Protein AF-A0A6V8CH58-F1 (afdb_monomer_lite)

pLDDT: mean 80.03, std 11.38, range [47.75, 94.75]

Sequence (138 aa):
MQAGEDGAVDEKGELLPVLSKSATRMKYDKLIKAPLPQFSGEMPGSYFWTNFAYFLLRKILIGQFKSFECSGTNNIPSDRGSLCAAWHTNGLLDPISIMVNHPKKFVIGGRHDLATRPLLGFWARKLAMQPVVRKAEL

Radius of gyration: 17.47 Å; chains: 1; bounding box: 41×32×46 Å

Structure (mmCIF, N/CA/C/O backbone):
data_AF-A0A6V8CH58-F1
#
_entry.id   AF-A0A6V8CH58-F1
#
loop_
_atom_site.group_PDB
_atom_site.id
_atom_site.type_symbol
_atom_site.label_atom_id
_atom_site.label_alt_id
_atom_site.label_comp_id
_atom_site.label_asym_id
_atom_site.label_entity_id
_atom_site.label_seq_id
_atom_site.pdbx_PDB_ins_code
_atom_site.Cartn_x
_atom_site.Cartn_y
_atom_site.Cartn_z
_atom_site.occupancy
_atom_site.B_iso_or_equiv
_atom_site.auth_seq_id
_atom_site.auth_comp_id
_atom_site.auth_asym_id
_atom_site.auth_atom_id
_atom_site.pdbx_PDB_model_num
ATOM 1 N N . MET A 1 1 ? -10.333 6.727 29.467 1.00 47.75 1 MET A N 1
ATOM 2 C CA . MET A 1 1 ? -9.743 5.413 29.146 1.00 47.75 1 MET A CA 1
ATOM 3 C C . MET A 1 1 ? -9.298 5.415 27.701 1.00 47.75 1 MET A C 1
ATOM 5 O O . MET A 1 1 ? -10.024 5.960 26.873 1.00 47.75 1 MET A O 1
ATOM 9 N N . GLN A 1 2 ? -8.106 4.895 27.399 1.00 51.41 2 GLN A N 1
ATOM 10 C CA . GLN A 1 2 ? -7.800 4.507 26.020 1.00 51.41 2 GLN A CA 1
ATOM 11 C C . GLN A 1 2 ? -8.650 3.274 25.689 1.00 51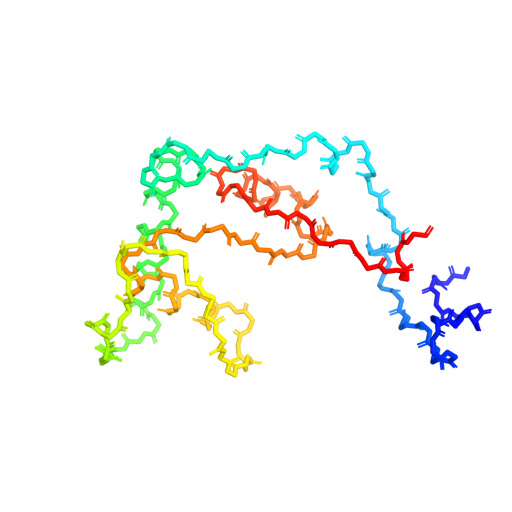.41 2 GLN A C 1
ATOM 13 O O . GLN A 1 2 ? -8.810 2.401 26.537 1.00 51.41 2 GLN A O 1
ATOM 18 N N . ALA A 1 3 ? -9.245 3.226 24.496 1.00 54.91 3 ALA A N 1
ATOM 19 C CA . ALA A 1 3 ? -9.957 2.026 24.054 1.00 54.91 3 ALA A CA 1
ATOM 20 C C . ALA A 1 3 ? -8.961 0.852 23.969 1.00 54.91 3 ALA A C 1
ATOM 22 O O . ALA A 1 3 ? -7.877 1.023 23.401 1.00 54.91 3 ALA A O 1
ATOM 23 N N . GLY A 1 4 ? -9.303 -0.288 24.578 1.00 55.66 4 GLY A N 1
ATOM 24 C CA . GLY A 1 4 ? -8.425 -1.454 24.750 1.00 55.66 4 GLY A CA 1
ATOM 25 C C . GLY A 1 4 ? -7.760 -1.594 26.132 1.00 55.66 4 GLY A C 1
ATOM 26 O O . GLY A 1 4 ? -7.110 -2.601 26.381 1.00 55.66 4 GLY A O 1
ATOM 27 N N . GLU A 1 5 ? -7.919 -0.631 27.052 1.00 57.75 5 GLU A N 1
ATOM 28 C CA . GLU A 1 5 ? -7.572 -0.798 28.487 1.00 57.75 5 GLU A CA 1
ATOM 29 C C . GLU A 1 5 ? -8.761 -1.295 29.335 1.00 57.75 5 GLU A C 1
ATOM 31 O O . GLU A 1 5 ? -8.654 -1.461 30.547 1.00 57.75 5 GLU A O 1
ATOM 36 N N . ASP A 1 6 ? -9.911 -1.507 28.703 1.00 65.25 6 ASP A N 1
ATOM 37 C CA . ASP A 1 6 ? -11.189 -1.918 29.292 1.00 65.25 6 ASP A CA 1
ATOM 38 C C . ASP A 1 6 ? -11.326 -3.440 29.475 1.00 65.25 6 ASP A C 1
ATOM 40 O O . ASP A 1 6 ? -12.334 -3.907 30.001 1.00 65.25 6 ASP A O 1
ATOM 44 N N . GLY A 1 7 ? -10.312 -4.214 29.068 1.00 65.81 7 GLY A N 1
ATOM 45 C CA . GLY A 1 7 ? -10.311 -5.675 29.171 1.00 65.81 7 GLY A CA 1
ATOM 46 C C . GLY A 1 7 ? -11.228 -6.364 28.159 1.00 65.81 7 GLY A C 1
ATOM 47 O O . GLY A 1 7 ? -11.545 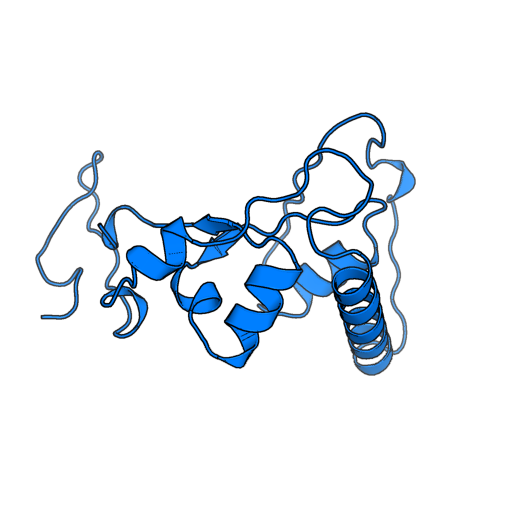-7.541 28.328 1.00 65.81 7 GLY A O 1
ATOM 48 N N . ALA A 1 8 ? -11.668 -5.649 27.119 1.00 70.38 8 ALA A N 1
ATOM 49 C CA . ALA A 1 8 ? -12.498 -6.214 26.069 1.00 70.38 8 ALA A CA 1
ATOM 50 C C . ALA A 1 8 ? -11.738 -7.310 25.300 1.00 70.38 8 ALA A C 1
ATOM 52 O O . ALA A 1 8 ? -10.555 -7.166 24.982 1.00 70.38 8 ALA A O 1
ATOM 53 N N . VAL A 1 9 ? -12.435 -8.408 25.007 1.00 74.81 9 VAL A N 1
ATOM 54 C CA . VAL A 1 9 ? -11.883 -9.587 24.330 1.00 74.81 9 VAL A CA 1
ATOM 55 C C . VAL A 1 9 ? -12.527 -9.790 22.964 1.00 74.81 9 VAL A C 1
ATOM 57 O O . VAL A 1 9 ? -13.665 -9.382 22.717 1.00 74.81 9 VAL A O 1
ATOM 60 N N . ASP A 1 10 ? -11.789 -10.405 22.051 1.00 75.75 10 ASP A N 1
ATOM 61 C CA . ASP A 1 10 ? -12.297 -10.797 20.747 1.00 75.75 10 ASP A CA 1
ATOM 62 C C . ASP A 1 10 ? -13.194 -12.053 20.822 1.00 75.75 10 ASP A C 1
ATOM 64 O O . ASP A 1 10 ? -13.500 -12.582 21.889 1.00 75.75 10 ASP A O 1
ATOM 68 N N . GLU A 1 11 ? -13.651 -12.541 19.664 1.00 76.31 11 GLU A N 1
ATOM 69 C CA . GLU A 1 11 ? -14.476 -13.763 19.581 1.00 76.31 11 GLU A CA 1
ATOM 70 C C . GLU A 1 11 ? -13.755 -15.039 20.038 1.00 76.31 11 GLU A C 1
ATOM 72 O O . GLU A 1 11 ? -14.404 -16.053 20.287 1.00 76.31 11 GLU A O 1
ATOM 77 N N . LYS A 1 12 ? -12.426 -15.000 20.139 1.00 78.12 12 LYS A N 1
ATOM 78 C CA . LYS A 1 12 ? -11.572 -16.111 20.561 1.00 78.12 12 LYS A CA 1
ATOM 79 C C . LYS A 1 12 ? -11.114 -15.969 22.016 1.00 78.12 12 LYS A C 1
ATOM 81 O O . LYS A 1 12 ? -10.405 -16.845 22.503 1.00 78.12 12 LYS A O 1
ATOM 86 N N . GLY A 1 13 ? -11.544 -14.916 22.717 1.00 77.19 13 GLY A N 1
ATOM 87 C CA . GLY A 1 13 ? -11.166 -14.637 24.102 1.00 77.19 13 GLY A CA 1
ATOM 88 C C . GLY A 1 13 ? -9.805 -13.951 24.259 1.00 77.19 13 GLY A C 1
ATOM 89 O O . GLY A 1 13 ? -9.312 -13.851 25.381 1.00 77.19 13 GLY A O 1
ATOM 90 N N . GLU A 1 14 ? -9.190 -13.475 23.174 1.00 77.50 14 GLU A N 1
ATOM 91 C CA . GLU A 1 14 ? -7.938 -12.717 23.219 1.00 77.50 14 GLU A CA 1
ATOM 92 C C . GLU A 1 14 ? -8.209 -11.236 23.506 1.00 77.50 14 GLU A C 1
ATOM 94 O O . GLU A 1 14 ? -9.163 -10.654 22.991 1.00 77.50 14 GLU A O 1
ATOM 99 N N . LEU A 1 15 ? -7.361 -10.601 24.321 1.00 75.50 15 LEU A N 1
ATOM 100 C CA . LEU A 1 15 ? -7.498 -9.181 24.655 1.00 75.50 15 LEU A CA 1
ATOM 101 C C . LEU A 1 15 ? -7.352 -8.302 23.409 1.00 75.50 15 LEU A C 1
ATOM 103 O O . LEU A 1 15 ? -6.412 -8.449 22.623 1.00 75.50 15 LEU A O 1
ATOM 107 N N . LEU A 1 16 ? -8.259 -7.339 23.260 1.00 75.88 16 LEU A N 1
ATOM 108 C CA . LEU A 1 16 ? -8.189 -6.371 22.177 1.00 75.88 16 LEU A CA 1
ATOM 109 C C . LEU A 1 16 ? -6.953 -5.468 22.345 1.00 75.88 16 LEU A C 1
ATOM 111 O O . LEU A 1 16 ? -6.613 -5.059 23.457 1.00 75.88 16 LEU A O 1
ATOM 115 N N . PRO A 1 17 ? -6.255 -5.134 21.246 1.00 70.19 17 PRO A N 1
ATOM 116 C CA . PRO A 1 17 ? -5.054 -4.317 21.316 1.00 70.19 17 PRO A CA 1
ATOM 117 C C . PRO A 1 17 ? -5.380 -2.885 21.751 1.00 70.19 17 PRO A C 1
ATOM 119 O O . PRO A 1 17 ? -6.325 -2.276 21.246 1.00 70.19 17 PRO A O 1
ATOM 122 N N . VAL A 1 18 ? -4.528 -2.314 22.608 1.00 70.56 18 VAL A N 1
ATOM 123 C CA . VAL A 1 18 ? -4.637 -0.913 23.042 1.00 70.56 18 VAL A CA 1
ATOM 124 C C . VAL A 1 18 ? -4.554 0.017 21.830 1.00 70.56 18 VAL A C 1
ATOM 126 O O . VAL A 1 18 ? -3.578 0.015 21.069 1.00 70.56 18 VAL A O 1
ATOM 129 N N . LEU A 1 19 ? -5.596 0.822 21.634 1.00 63.34 19 LEU A N 1
ATOM 130 C CA . LEU A 1 19 ? -5.694 1.741 20.511 1.00 63.34 19 LEU A CA 1
ATOM 131 C C . LEU A 1 19 ? -4.932 3.039 20.776 1.00 63.34 19 LEU A C 1
ATOM 133 O O . LEU A 1 19 ? -4.972 3.625 21.855 1.00 63.34 19 LEU A O 1
ATOM 137 N N . SER A 1 20 ? -4.293 3.566 19.729 1.00 63.66 20 SER A N 1
ATOM 138 C CA . SER A 1 20 ? -3.731 4.915 19.781 1.00 63.66 20 SER A CA 1
ATOM 139 C C . SER A 1 20 ? -4.847 5.963 19.875 1.00 63.66 20 SER A C 1
ATOM 141 O O . SER A 1 20 ? -5.934 5.773 19.330 1.00 63.66 20 SER A O 1
ATOM 143 N N . LYS A 1 21 ? -4.558 7.137 20.460 1.00 64.50 21 LYS A N 1
ATOM 144 C CA . LYS A 1 21 ? -5.525 8.252 20.609 1.00 64.50 21 LYS A CA 1
ATOM 145 C C . LYS A 1 21 ? -6.265 8.632 19.314 1.00 64.50 21 LYS A C 1
ATOM 147 O O . LYS A 1 21 ? -7.372 9.161 19.373 1.00 64.50 21 LYS A O 1
ATOM 152 N N . SER A 1 22 ? -5.641 8.410 18.153 1.00 59.31 22 SER A N 1
ATOM 153 C CA . SER A 1 22 ? -6.248 8.665 16.841 1.00 59.31 22 SER A CA 1
ATOM 154 C C . SER A 1 22 ? -7.140 7.522 16.358 1.00 59.31 22 SER A C 1
ATOM 156 O O . SER A 1 22 ? -8.115 7.801 15.671 1.00 59.31 22 SER A O 1
ATOM 158 N N . ALA A 1 23 ? -6.813 6.272 16.689 1.00 57.88 23 ALA A N 1
ATOM 159 C CA . ALA A 1 23 ? -7.614 5.103 16.331 1.00 57.88 23 ALA A CA 1
ATOM 160 C C . ALA A 1 23 ? -8.884 5.000 17.190 1.00 57.88 23 ALA A C 1
ATOM 162 O O . ALA A 1 23 ? -9.913 4.552 16.709 1.00 57.88 23 ALA A O 1
ATOM 163 N N . THR A 1 24 ? -8.840 5.508 18.427 1.00 58.88 24 THR A N 1
ATOM 164 C CA . THR A 1 24 ? -10.015 5.595 19.312 1.00 58.88 24 THR A CA 1
ATOM 165 C C . THR A 1 24 ? -11.080 6.580 18.810 1.00 58.88 24 THR A C 1
ATOM 167 O O . THR A 1 24 ? -12.241 6.483 19.184 1.00 58.88 24 THR A O 1
ATOM 170 N N . ARG A 1 25 ? -10.712 7.570 17.982 1.00 65.12 25 ARG A N 1
ATOM 171 C CA . ARG A 1 25 ? -11.643 8.585 17.457 1.00 65.12 25 ARG A CA 1
ATOM 172 C C . ARG A 1 25 ? -12.009 8.280 16.009 1.00 65.12 25 ARG A C 1
ATOM 174 O O . ARG A 1 25 ? -11.590 8.996 15.092 1.00 65.12 25 ARG A O 1
ATOM 181 N N . MET A 1 26 ? -12.798 7.231 15.808 1.00 64.50 26 MET A N 1
ATOM 182 C CA . MET A 1 26 ? -13.270 6.857 14.479 1.00 64.50 26 MET A CA 1
ATOM 183 C C . MET A 1 26 ? -14.201 7.937 13.907 1.00 64.50 26 MET A C 1
ATOM 185 O O . MET A 1 26 ? -15.181 8.344 14.524 1.00 64.50 26 MET A O 1
ATOM 189 N N . LYS A 1 27 ? -13.904 8.412 12.694 1.00 70.12 27 LYS A N 1
ATOM 190 C CA . LYS A 1 27 ? -14.748 9.377 11.968 1.00 70.12 27 LYS A CA 1
ATOM 191 C C . LYS A 1 27 ? -15.646 8.646 10.978 1.00 70.12 27 LYS A C 1
ATOM 193 O O . LYS A 1 27 ? -15.424 8.743 9.772 1.00 70.12 27 LYS A O 1
ATOM 198 N N . TYR A 1 28 ? -16.629 7.920 11.500 1.00 70.12 28 TYR A N 1
ATOM 199 C CA . TYR A 1 28 ? -17.498 7.017 10.740 1.00 70.12 28 TYR A CA 1
ATOM 200 C C . TYR A 1 28 ? -18.101 7.663 9.476 1.00 70.12 28 TYR A C 1
ATOM 202 O O . TYR A 1 28 ? -17.932 7.142 8.373 1.00 70.12 28 TYR A O 1
ATOM 210 N N . ASP A 1 29 ? -18.640 8.883 9.591 1.00 71.38 29 ASP A N 1
ATOM 211 C CA . ASP A 1 29 ? -19.214 9.634 8.459 1.00 71.38 29 ASP A CA 1
ATOM 212 C C . ASP A 1 29 ? -18.239 9.862 7.299 1.00 71.38 29 ASP A C 1
ATOM 214 O O . ASP A 1 29 ? -18.636 9.944 6.136 1.00 71.38 29 ASP A O 1
ATOM 218 N N . LYS A 1 30 ? -16.944 10.006 7.601 1.00 68.75 30 LYS A N 1
ATOM 219 C CA . LYS A 1 30 ? -15.906 10.190 6.579 1.00 68.75 30 LYS A CA 1
ATOM 220 C C . LYS A 1 30 ? -15.478 8.870 5.949 1.00 68.75 30 LYS A C 1
ATOM 222 O O . LYS A 1 30 ? -15.010 8.896 4.815 1.00 68.75 30 LYS A O 1
ATOM 227 N N . LEU A 1 31 ? -15.612 7.761 6.674 1.00 69.06 31 LEU A N 1
ATOM 228 C CA . LEU A 1 31 ? -15.252 6.428 6.196 1.00 69.06 31 LEU A CA 1
ATOM 229 C C . LEU A 1 31 ? -16.302 5.891 5.225 1.00 69.06 31 LEU A C 1
ATOM 231 O O . LEU A 1 31 ? -15.928 5.407 4.166 1.00 69.06 31 LEU A O 1
ATOM 235 N N . ILE A 1 32 ? -17.595 6.073 5.514 1.00 72.06 32 ILE A N 1
ATOM 236 C CA . ILE A 1 32 ? -18.672 5.695 4.579 1.00 72.06 32 ILE A CA 1
ATOM 237 C C . ILE A 1 32 ? -18.587 6.506 3.283 1.00 72.06 32 ILE A C 1
ATOM 239 O O . ILE A 1 32 ? -18.818 5.989 2.197 1.00 72.06 32 ILE A O 1
ATOM 243 N N . LYS A 1 33 ? -18.224 7.789 3.385 1.00 71.88 33 LYS A N 1
ATOM 244 C CA . LYS A 1 33 ? -18.049 8.672 2.223 1.00 71.88 33 LYS A CA 1
ATOM 245 C C . LYS A 1 33 ? -16.728 8.442 1.477 1.00 71.88 33 LYS A C 1
ATOM 247 O O . LYS A 1 33 ? -16.419 9.209 0.562 1.00 71.88 33 LYS A O 1
ATOM 252 N N . ALA A 1 34 ? -15.917 7.458 1.874 1.00 70.31 34 ALA A N 1
ATOM 253 C CA . ALA A 1 34 ? -14.708 7.127 1.136 1.00 70.31 34 ALA A CA 1
ATOM 254 C C . ALA A 1 34 ? -15.090 6.655 -0.279 1.00 70.31 34 ALA A C 1
ATOM 256 O O . ALA A 1 34 ? -16.013 5.857 -0.433 1.00 70.31 34 ALA A O 1
ATOM 257 N N . PRO A 1 35 ? -14.419 7.163 -1.327 1.00 69.31 35 PRO A N 1
ATOM 258 C CA . PRO A 1 35 ? -14.738 6.775 -2.688 1.00 69.31 35 PRO A CA 1
ATOM 259 C C . PRO A 1 35 ? -14.426 5.292 -2.888 1.00 69.31 35 PRO A C 1
ATOM 261 O O . PRO A 1 35 ? -13.324 4.827 -2.582 1.00 69.31 35 PRO A O 1
ATOM 264 N N . LEU A 1 36 ? -15.405 4.568 -3.423 1.00 74.81 36 LEU A N 1
ATOM 265 C CA . LEU A 1 36 ? -15.214 3.199 -3.877 1.00 74.81 36 LEU A CA 1
ATOM 266 C C . LEU A 1 36 ? -14.242 3.174 -5.065 1.00 74.81 36 LEU A C 1
ATOM 268 O O . LEU A 1 36 ? -14.179 4.147 -5.829 1.00 74.81 36 LEU A O 1
ATOM 272 N N . PRO A 1 37 ? -13.476 2.083 -5.228 1.00 75.94 37 PRO A N 1
ATOM 273 C CA . PRO A 1 37 ? -12.608 1.947 -6.374 1.00 75.94 37 PRO A CA 1
ATOM 274 C C . PRO A 1 37 ? -13.451 1.802 -7.638 1.00 75.94 37 PRO A C 1
ATOM 276 O O . PRO A 1 37 ? -14.542 1.231 -7.633 1.00 75.94 37 PRO A O 1
ATOM 279 N N . GLN A 1 38 ? -12.932 2.330 -8.737 1.00 74.44 38 GLN A N 1
ATOM 280 C CA . GLN A 1 38 ? -13.484 2.067 -10.052 1.00 74.44 38 GLN A CA 1
ATOM 281 C C . GLN A 1 38 ? -13.138 0.630 -10.435 1.00 74.44 38 GLN A C 1
ATOM 283 O O . GLN A 1 38 ? -11.969 0.260 -10.517 1.00 74.44 38 GLN A O 1
ATOM 288 N N . PHE A 1 39 ? -14.171 -0.181 -10.654 1.00 70.56 39 PHE A N 1
ATOM 289 C CA . PHE A 1 39 ? -14.027 -1.576 -11.081 1.00 70.56 39 PHE A CA 1
ATOM 290 C C . PHE A 1 39 ? -13.965 -1.721 -12.608 1.00 70.56 39 PHE A C 1
ATOM 292 O O . PHE A 1 39 ? -13.621 -2.782 -13.118 1.00 70.56 39 PHE A O 1
ATOM 299 N N . SER A 1 40 ? -14.281 -0.649 -13.340 1.00 65.12 40 SER A N 1
ATOM 300 C CA . SER A 1 40 ? -14.203 -0.572 -14.797 1.00 65.12 40 SER A CA 1
ATOM 301 C C . SER A 1 40 ? -13.042 0.339 -15.210 1.00 65.12 40 SER A C 1
ATOM 303 O O . SER A 1 40 ? -13.172 1.563 -15.169 1.00 65.12 40 SER A O 1
ATOM 305 N N . GLY A 1 41 ? -11.908 -0.247 -15.599 1.00 72.56 41 GLY A N 1
ATOM 306 C CA . GLY A 1 41 ? -10.740 0.482 -16.107 1.00 72.56 41 GLY A CA 1
ATOM 307 C C . GLY A 1 41 ? -9.408 0.004 -15.525 1.00 72.56 41 GLY A C 1
ATOM 308 O O . GLY A 1 41 ? -9.357 -0.881 -14.677 1.00 72.56 41 GLY A O 1
ATOM 309 N N . GLU A 1 42 ? -8.307 0.596 -15.992 1.00 75.25 42 GLU A N 1
ATOM 310 C CA . GLU A 1 42 ? -6.949 0.237 -15.545 1.00 75.25 42 GLU A CA 1
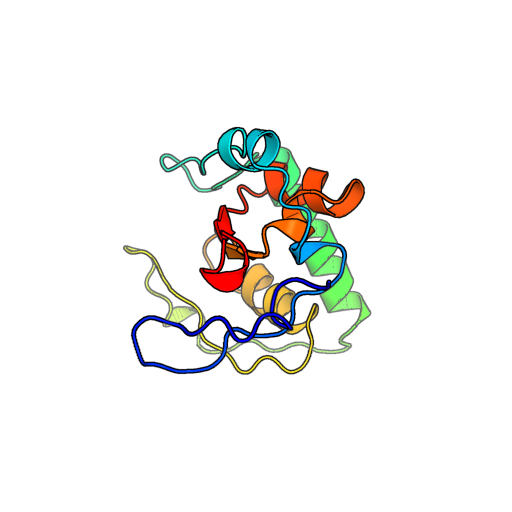ATOM 311 C C . GLU A 1 42 ? -6.556 0.857 -14.195 1.00 75.25 42 GLU A C 1
ATOM 313 O O . GLU A 1 42 ? -5.597 0.417 -13.555 1.00 75.25 42 GLU A O 1
ATOM 318 N N . MET A 1 43 ? -7.264 1.910 -13.779 1.00 80.56 43 MET A N 1
ATOM 319 C CA . MET A 1 43 ? -6.944 2.708 -12.599 1.00 80.56 43 MET A CA 1
ATOM 320 C C . MET A 1 43 ? -8.071 2.573 -11.572 1.00 80.56 43 MET A C 1
ATOM 322 O O . MET A 1 43 ? -9.206 2.918 -11.890 1.00 80.56 43 MET A O 1
ATOM 326 N N . PRO A 1 44 ? -7.779 2.148 -10.331 1.00 77.62 44 PRO A N 1
ATOM 327 C CA . PRO A 1 44 ? -8.808 2.014 -9.303 1.00 77.62 44 PRO A CA 1
ATOM 328 C C . PRO A 1 44 ? -9.293 3.369 -8.776 1.00 77.62 44 PRO A C 1
ATOM 330 O O . PRO A 1 44 ? -10.407 3.481 -8.278 1.00 77.62 44 PRO A O 1
ATOM 333 N N . GLY A 1 45 ? -8.454 4.403 -8.858 1.00 83.50 45 GLY A N 1
ATOM 334 C CA . GLY A 1 45 ? -8.774 5.763 -8.440 1.00 83.50 45 GLY A CA 1
ATOM 335 C C . GLY A 1 45 ? -8.848 6.733 -9.614 1.00 83.50 45 GLY A C 1
ATOM 336 O O . GLY A 1 45 ? -9.134 6.378 -10.752 1.00 83.50 45 GLY A O 1
ATOM 337 N N . SER A 1 46 ? -8.537 8.000 -9.353 1.00 85.12 46 SER A N 1
ATOM 338 C CA . SER A 1 46 ? -8.492 9.006 -10.416 1.00 85.12 46 SER A CA 1
ATOM 339 C C . SER A 1 46 ? -7.293 8.772 -11.336 1.00 85.12 46 SER A C 1
ATOM 341 O O . SER A 1 46 ? -6.162 8.725 -10.852 1.00 85.12 46 SER A O 1
ATOM 343 N N . TYR A 1 47 ? -7.518 8.705 -12.652 1.00 86.25 47 TYR A N 1
ATOM 344 C CA . TYR A 1 47 ? -6.461 8.501 -13.654 1.00 86.25 47 TYR A CA 1
ATOM 345 C C . TYR A 1 47 ? -5.291 9.488 -13.498 1.00 86.25 47 TYR A C 1
ATOM 347 O O . TYR A 1 47 ? -4.136 9.081 -13.365 1.00 86.25 47 TYR A O 1
ATOM 355 N N . PHE A 1 48 ? -5.587 10.791 -13.448 1.00 89.44 48 PHE A N 1
ATOM 356 C CA . PHE A 1 48 ? -4.567 11.839 -13.336 1.00 89.44 48 PHE A CA 1
ATOM 357 C C . PHE A 1 48 ? -3.764 11.726 -12.033 1.00 89.44 48 PHE A C 1
ATOM 359 O O . PHE A 1 48 ? -2.536 11.650 -12.053 1.00 89.44 48 PHE A O 1
ATOM 366 N N . TRP A 1 49 ? -4.455 11.663 -10.892 1.00 88.94 49 TRP A N 1
ATOM 367 C CA . TRP A 1 49 ? -3.799 11.644 -9.583 1.00 88.94 49 TRP A CA 1
ATOM 368 C C . TRP A 1 49 ? -3.051 10.339 -9.314 1.00 88.94 49 TRP A C 1
ATOM 370 O O . TRP A 1 49 ? -2.009 10.367 -8.666 1.00 88.94 49 TRP A O 1
ATOM 380 N N . THR A 1 50 ? -3.541 9.212 -9.836 1.00 88.75 50 THR A N 1
ATOM 381 C CA . THR A 1 50 ? -2.851 7.922 -9.723 1.00 88.75 50 THR A CA 1
ATOM 382 C C . THR A 1 50 ? -1.544 7.952 -10.503 1.00 88.75 50 THR A C 1
ATOM 384 O O . THR A 1 50 ? -0.498 7.626 -9.949 1.00 88.75 50 THR A O 1
ATOM 387 N N . ASN A 1 51 ? -1.553 8.428 -11.750 1.00 90.50 51 ASN A N 1
ATOM 388 C CA . ASN A 1 51 ? -0.320 8.569 -12.526 1.00 90.50 51 ASN A CA 1
ATOM 389 C C . ASN A 1 51 ? 0.671 9.539 -11.870 1.00 90.50 51 ASN A C 1
ATOM 391 O O . ASN A 1 51 ? 1.859 9.226 -11.772 1.00 90.50 51 ASN A O 1
ATOM 395 N N . PHE A 1 52 ? 0.187 10.668 -11.347 1.00 93.00 52 PHE A N 1
ATOM 396 C CA . PHE A 1 52 ? 1.031 11.624 -10.635 1.00 93.00 52 PHE A CA 1
ATOM 397 C C . PHE A 1 52 ? 1.632 11.033 -9.346 1.00 93.00 52 PHE A C 1
ATOM 399 O O . PHE A 1 52 ? 2.827 11.186 -9.102 1.00 93.00 52 PHE A O 1
ATOM 406 N N . ALA A 1 53 ? 0.857 10.274 -8.562 1.00 90.94 53 ALA A N 1
ATOM 407 C CA . ALA A 1 53 ? 1.378 9.557 -7.398 1.00 90.94 53 ALA A CA 1
ATOM 408 C C . ALA A 1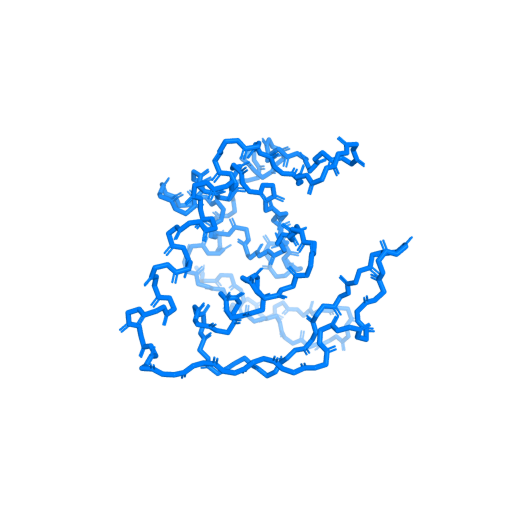 53 ? 2.479 8.567 -7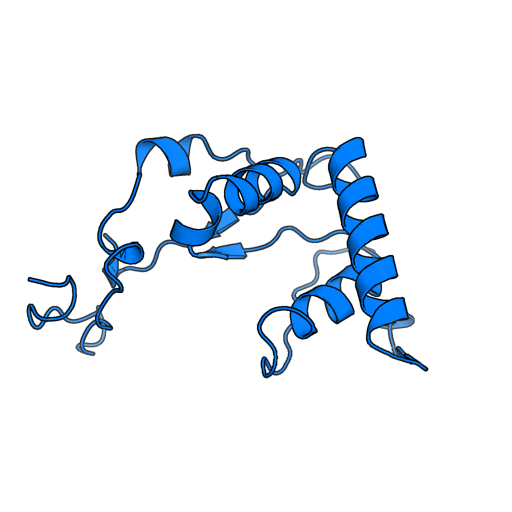.799 1.00 90.94 53 ALA A C 1
ATOM 410 O O . ALA A 1 53 ? 3.569 8.599 -7.237 1.00 90.94 53 ALA A O 1
ATOM 411 N N . TYR A 1 54 ? 2.237 7.725 -8.808 1.00 92.25 54 TYR A N 1
ATOM 412 C CA . TYR A 1 54 ? 3.226 6.746 -9.272 1.00 92.25 54 TYR A CA 1
ATOM 413 C C . TYR A 1 54 ? 4.493 7.409 -9.822 1.00 92.25 54 TYR A C 1
ATOM 415 O O . TYR A 1 54 ? 5.583 6.866 -9.649 1.00 92.25 54 TYR A O 1
ATOM 423 N N . PHE A 1 55 ? 4.376 8.580 -10.451 1.00 94.25 55 PHE A N 1
ATOM 424 C CA . PHE A 1 55 ? 5.530 9.379 -10.853 1.00 94.25 55 PHE A CA 1
ATOM 425 C C . PHE A 1 55 ? 6.373 9.800 -9.640 1.00 94.25 55 PHE A C 1
ATOM 427 O O . PHE A 1 55 ? 7.583 9.569 -9.635 1.00 94.25 55 PHE A O 1
ATOM 434 N N . LEU A 1 56 ? 5.747 10.342 -8.589 1.00 94.69 56 LEU A N 1
ATOM 435 C CA . LEU A 1 56 ? 6.445 10.718 -7.353 1.00 94.69 56 LEU A CA 1
ATOM 436 C C . LEU A 1 56 ? 7.094 9.503 -6.674 1.00 94.69 56 LEU A C 1
ATOM 438 O O . LEU A 1 56 ? 8.264 9.560 -6.305 1.00 94.69 56 LEU A O 1
ATOM 442 N N . LEU A 1 57 ? 6.374 8.383 -6.576 1.00 93.19 57 LEU A N 1
ATOM 443 C CA . LEU A 1 57 ? 6.886 7.142 -5.988 1.00 93.19 57 LEU A CA 1
ATOM 444 C C . LEU A 1 57 ? 8.112 6.599 -6.740 1.00 93.19 57 LEU A C 1
ATOM 446 O O . LEU A 1 57 ? 9.085 6.182 -6.113 1.00 93.19 57 LEU A O 1
ATOM 450 N N . ARG A 1 58 ? 8.112 6.666 -8.079 1.00 93.69 58 ARG A N 1
ATOM 451 C CA . ARG A 1 58 ? 9.281 6.314 -8.904 1.00 93.69 58 ARG A CA 1
ATOM 452 C C . ARG A 1 58 ? 10.479 7.212 -8.605 1.00 93.69 58 ARG A C 1
ATOM 454 O O . ARG A 1 58 ? 11.593 6.711 -8.496 1.00 93.69 58 ARG A O 1
ATOM 461 N N . LYS A 1 59 ? 10.266 8.523 -8.449 1.00 94.75 59 LYS A N 1
ATOM 462 C CA . LYS A 1 59 ? 11.343 9.460 -8.086 1.00 94.75 59 LYS A CA 1
ATOM 463 C C . LYS A 1 59 ? 11.908 9.175 -6.698 1.00 94.75 59 LYS A C 1
ATOM 465 O O . LYS A 1 59 ? 13.122 9.229 -6.539 1.00 94.75 59 LYS A O 1
ATOM 470 N N . ILE A 1 60 ? 11.059 8.811 -5.737 1.00 93.62 60 ILE A N 1
ATOM 471 C CA . ILE A 1 60 ? 11.493 8.409 -4.393 1.00 93.62 60 ILE A CA 1
ATOM 472 C C . ILE A 1 60 ? 12.376 7.157 -4.463 1.00 93.62 60 ILE A C 1
ATOM 474 O O . ILE A 1 60 ? 13.457 7.165 -3.885 1.00 93.62 60 ILE A O 1
ATOM 478 N N . LEU A 1 61 ? 11.978 6.116 -5.208 1.00 93.06 61 LEU A N 1
ATOM 479 C CA . LEU A 1 61 ? 12.802 4.905 -5.351 1.00 93.06 61 LEU A CA 1
ATOM 480 C C . LEU A 1 61 ? 14.164 5.192 -5.981 1.00 93.06 61 LEU A C 1
ATOM 482 O O . LEU A 1 61 ? 15.173 4.736 -5.457 1.00 93.06 61 LEU A O 1
ATOM 486 N N . ILE A 1 62 ? 14.192 5.963 -7.071 1.00 91.81 62 ILE A N 1
ATOM 487 C CA . ILE A 1 62 ? 15.440 6.332 -7.757 1.00 91.81 62 ILE A CA 1
ATOM 488 C C . ILE A 1 62 ? 16.337 7.183 -6.845 1.00 91.81 62 ILE A C 1
ATOM 490 O O . ILE A 1 62 ? 17.555 7.059 -6.891 1.00 91.81 62 ILE A O 1
ATOM 494 N N . GLY A 1 63 ? 15.750 8.048 -6.014 1.00 93.81 63 GLY A N 1
ATOM 495 C CA . GLY A 1 63 ? 16.504 8.841 -5.042 1.00 93.81 63 GLY A CA 1
ATOM 496 C C . GLY A 1 63 ? 17.048 8.011 -3.876 1.00 93.81 63 GLY A C 1
ATOM 497 O O . GLY A 1 63 ? 18.132 8.297 -3.378 1.00 93.81 63 GLY A O 1
ATOM 498 N N . GLN A 1 64 ? 16.311 6.985 -3.446 1.00 94.00 64 GLN A N 1
ATOM 499 C CA . GLN A 1 64 ? 16.676 6.145 -2.306 1.00 94.00 64 GLN A CA 1
ATOM 500 C C . GLN A 1 64 ? 17.706 5.067 -2.665 1.00 94.00 64 GLN A C 1
ATOM 502 O O . GLN A 1 64 ? 18.574 4.749 -1.851 1.00 94.00 64 GLN A O 1
ATOM 507 N N . PHE A 1 65 ? 17.597 4.482 -3.858 1.00 92.50 65 PHE A N 1
ATOM 508 C CA . PHE A 1 65 ? 18.404 3.346 -4.284 1.00 92.50 65 PHE A CA 1
ATOM 509 C C . PHE A 1 65 ? 19.246 3.707 -5.502 1.00 92.50 65 PHE A C 1
ATOM 511 O O . PHE A 1 65 ? 18.722 4.048 -6.559 1.00 92.50 65 PHE A O 1
ATOM 518 N N . LYS A 1 66 ? 20.568 3.550 -5.375 1.00 90.50 66 LYS A N 1
ATOM 519 C CA . LYS A 1 66 ? 21.505 3.714 -6.496 1.00 90.50 66 LYS A CA 1
ATOM 520 C C . LYS A 1 66 ? 21.244 2.695 -7.614 1.00 90.50 66 LYS A C 1
ATOM 522 O O . LYS A 1 66 ? 21.375 3.022 -8.788 1.00 90.50 66 LYS A O 1
ATOM 527 N N . SER A 1 67 ? 20.888 1.469 -7.239 1.00 90.38 67 SER A N 1
ATOM 528 C CA . SER A 1 67 ? 20.481 0.393 -8.140 1.00 90.38 67 SER A CA 1
ATOM 529 C C . SER A 1 67 ? 19.305 -0.356 -7.528 1.00 90.38 67 SER A C 1
ATOM 531 O O . SER A 1 67 ? 19.288 -0.607 -6.323 1.00 90.38 67 SER A O 1
ATOM 533 N N . PHE A 1 68 ? 18.331 -0.714 -8.358 1.00 90.75 68 PHE A N 1
ATOM 534 C CA . PHE A 1 68 ? 17.142 -1.451 -7.951 1.00 90.75 68 PHE A CA 1
ATOM 535 C C . PHE A 1 68 ? 16.855 -2.522 -9.001 1.00 90.75 68 PHE A C 1
ATOM 537 O O . PHE A 1 68 ? 16.737 -2.205 -10.184 1.00 90.75 68 PHE A O 1
ATOM 544 N N . GLU A 1 69 ? 16.752 -3.774 -8.569 1.00 91.94 69 GLU A N 1
ATOM 545 C CA . GLU A 1 69 ? 16.468 -4.915 -9.433 1.00 91.94 69 GLU A CA 1
ATOM 546 C C . GLU A 1 69 ? 15.157 -5.564 -8.995 1.00 91.94 69 GLU A C 1
ATOM 548 O O . GLU A 1 69 ? 14.916 -5.778 -7.807 1.00 91.94 69 GLU A O 1
ATOM 553 N N . CYS A 1 70 ? 14.298 -5.864 -9.966 1.00 92.38 70 CYS A N 1
ATOM 554 C CA . CYS A 1 70 ? 13.063 -6.599 -9.749 1.00 92.38 70 CYS A CA 1
ATOM 555 C C . CYS A 1 70 ? 13.005 -7.744 -10.753 1.00 92.38 70 CYS A C 1
ATOM 557 O O . CYS A 1 70 ? 13.063 -7.522 -11.962 1.00 92.38 70 CYS A O 1
ATOM 559 N N . SER A 1 71 ? 12.898 -8.964 -10.242 1.00 94.12 71 SER A N 1
ATOM 560 C CA . SER A 1 71 ? 12.823 -10.187 -11.031 1.00 94.12 71 SER A CA 1
ATOM 561 C C . SER A 1 71 ? 11.469 -10.871 -10.834 1.00 94.12 71 SER A C 1
ATOM 563 O O . SER A 1 71 ? 10.725 -10.574 -9.899 1.00 94.12 71 SER A O 1
ATOM 565 N N . GLY A 1 72 ? 11.109 -11.769 -11.755 1.00 91.56 72 GLY A N 1
ATOM 566 C CA . GLY A 1 72 ? 9.889 -12.574 -11.639 1.00 91.56 72 GLY A CA 1
ATOM 567 C C . GLY A 1 72 ? 8.572 -11.822 -11.866 1.00 91.56 72 GLY A C 1
ATOM 568 O O . GLY A 1 72 ? 7.510 -12.397 -11.646 1.00 91.56 72 GLY A O 1
ATOM 569 N N . THR A 1 73 ? 8.596 -10.577 -12.351 1.00 91.06 73 THR A N 1
ATOM 570 C CA . THR A 1 73 ? 7.379 -9.804 -12.675 1.00 91.06 73 THR A CA 1
ATOM 571 C C . THR A 1 73 ? 6.511 -10.479 -13.738 1.00 91.06 73 THR A C 1
ATOM 573 O O . THR A 1 73 ? 5.289 -10.368 -13.695 1.00 91.06 73 THR A O 1
ATOM 576 N N . ASN A 1 74 ? 7.127 -11.247 -14.639 1.00 90.88 74 ASN A N 1
ATOM 577 C CA . ASN A 1 74 ? 6.437 -12.044 -15.657 1.00 90.88 74 ASN A CA 1
ATOM 578 C C . ASN A 1 74 ? 5.589 -13.185 -15.068 1.00 90.88 74 ASN A C 1
ATOM 580 O O . ASN A 1 74 ? 4.707 -13.695 -15.750 1.00 90.88 74 ASN A O 1
ATOM 584 N N . ASN A 1 75 ? 5.828 -13.577 -13.812 1.00 91.94 75 ASN A N 1
ATOM 585 C CA . ASN A 1 75 ? 5.040 -14.606 -13.129 1.00 91.94 75 ASN A CA 1
ATOM 586 C C . ASN A 1 75 ? 3.730 -14.050 -12.551 1.00 91.94 75 ASN A C 1
ATOM 588 O O . ASN A 1 75 ? 2.921 -14.809 -12.019 1.00 91.94 75 ASN A O 1
ATOM 592 N N . ILE A 1 76 ? 3.525 -12.730 -12.607 1.00 91.75 76 ILE A N 1
ATOM 593 C CA . ILE A 1 76 ? 2.324 -12.090 -12.080 1.00 91.75 76 ILE A CA 1
ATOM 594 C C . ILE A 1 76 ? 1.198 -12.263 -13.109 1.00 91.75 76 ILE A C 1
ATOM 596 O O . ILE A 1 76 ? 1.312 -11.749 -14.226 1.00 91.75 76 ILE A O 1
ATOM 600 N N . PRO A 1 77 ? 0.098 -12.955 -12.759 1.00 89.94 77 PRO A N 1
ATOM 601 C CA . PRO A 1 77 ? -0.993 -13.196 -13.691 1.00 89.94 77 PRO A CA 1
ATOM 602 C C . PRO A 1 77 ? -1.680 -11.876 -14.067 1.00 89.94 77 PRO A C 1
ATOM 604 O O . PRO A 1 77 ? -1.949 -11.028 -13.216 1.00 89.94 77 PRO A O 1
ATOM 607 N N . SER A 1 78 ? -1.955 -11.693 -15.359 1.00 87.38 78 SER A N 1
ATOM 608 C CA . SER A 1 78 ? -2.533 -10.460 -15.913 1.00 87.38 78 SER A CA 1
ATOM 609 C C . SER A 1 78 ? -4.051 -10.523 -16.117 1.00 87.38 78 SER A C 1
ATOM 611 O O . SER A 1 78 ? -4.671 -9.481 -16.348 1.00 87.38 78 SER A O 1
ATOM 613 N N . ASP A 1 79 ? -4.627 -11.724 -16.019 1.00 88.94 79 ASP A N 1
ATOM 614 C CA . ASP A 1 79 ? -6.026 -12.080 -16.284 1.00 88.94 79 ASP A CA 1
ATOM 615 C C . ASP A 1 79 ? -6.927 -12.039 -15.036 1.00 88.94 79 ASP A C 1
ATOM 617 O O . ASP A 1 79 ? -8.146 -12.146 -15.146 1.00 88.94 79 ASP A O 1
ATOM 621 N N . ARG A 1 80 ? -6.343 -11.889 -13.842 1.00 87.12 80 ARG A N 1
ATOM 622 C CA . ARG A 1 80 ? -7.042 -11.952 -12.550 1.00 87.12 80 ARG A CA 1
ATOM 623 C C . ARG A 1 80 ? -6.463 -10.964 -11.538 1.00 87.12 80 ARG A C 1
ATOM 625 O O . ARG A 1 80 ? -5.409 -10.372 -11.757 1.00 87.12 80 ARG A O 1
ATOM 632 N N . GLY A 1 81 ? -7.152 -10.800 -10.409 1.00 85.56 81 GLY A N 1
ATOM 633 C CA . GLY A 1 81 ? -6.633 -10.032 -9.276 1.00 85.56 81 GLY A CA 1
ATOM 634 C C . GLY A 1 81 ? -5.445 -10.729 -8.606 1.00 85.56 81 GLY A C 1
ATOM 635 O O . GLY A 1 81 ? -5.405 -11.956 -8.523 1.00 85.56 81 GLY A O 1
ATOM 636 N N . SER A 1 82 ? -4.495 -9.945 -8.100 1.00 87.75 82 SER A N 1
ATOM 637 C CA . SER A 1 82 ? -3.334 -10.430 -7.350 1.00 87.75 82 SER A CA 1
ATOM 638 C C . SER A 1 82 ? -3.295 -9.818 -5.947 1.00 87.75 82 SER A C 1
ATOM 640 O O . SER A 1 82 ? -3.600 -8.640 -5.750 1.00 87.75 82 SER A O 1
ATOM 642 N N . LEU A 1 83 ? -2.899 -10.627 -4.962 1.00 89.12 83 LEU A N 1
ATOM 643 C CA . LEU A 1 83 ? -2.583 -10.177 -3.608 1.00 89.12 83 LEU A CA 1
ATOM 644 C C . LEU A 1 83 ? -1.072 -10.289 -3.412 1.00 89.12 83 LEU A C 1
ATOM 646 O O . LEU A 1 83 ? -0.511 -11.377 -3.519 1.00 89.12 83 LEU A O 1
ATOM 650 N N . CYS A 1 84 ? -0.416 -9.168 -3.126 1.00 88.94 84 CYS A N 1
ATOM 651 C CA . CYS A 1 84 ? 1.014 -9.154 -2.831 1.00 88.94 84 CYS A CA 1
ATOM 652 C C . CYS A 1 84 ? 1.235 -9.344 -1.330 1.00 88.94 84 CYS A C 1
ATOM 654 O O . CYS A 1 84 ? 0.793 -8.518 -0.532 1.00 88.94 84 CYS A O 1
ATOM 656 N N . ALA A 1 85 ? 1.938 -10.412 -0.961 1.00 90.19 85 ALA A N 1
ATOM 657 C CA . ALA A 1 85 ? 2.381 -10.673 0.402 1.00 90.19 85 ALA A CA 1
ATOM 658 C C . ALA A 1 85 ? 3.906 -10.552 0.465 1.00 90.19 85 ALA A C 1
ATOM 660 O O . ALA A 1 85 ? 4.614 -11.141 -0.349 1.00 90.19 85 ALA A O 1
ATOM 661 N N . ALA A 1 86 ? 4.403 -9.770 1.418 1.00 90.62 86 ALA A N 1
ATOM 662 C CA . ALA A 1 86 ? 5.827 -9.525 1.597 1.00 90.62 86 ALA A CA 1
ATOM 663 C C . ALA A 1 86 ? 6.148 -9.301 3.074 1.00 90.62 86 ALA A C 1
ATOM 665 O O . ALA A 1 86 ? 5.267 -8.978 3.876 1.00 90.62 86 ALA A O 1
ATOM 666 N N . TRP A 1 87 ? 7.425 -9.440 3.423 1.00 92.44 87 TRP A N 1
ATOM 667 C CA . TRP A 1 87 ? 7.908 -8.999 4.724 1.00 92.44 87 TRP A CA 1
ATOM 668 C C . TRP A 1 87 ? 7.829 -7.473 4.811 1.00 92.44 87 TRP A C 1
ATOM 670 O O . TRP A 1 87 ? 8.150 -6.792 3.839 1.00 92.44 87 TRP A O 1
ATOM 680 N N . HIS A 1 88 ? 7.399 -6.947 5.960 1.00 91.69 88 HIS A N 1
ATOM 681 C CA . HIS A 1 88 ? 7.179 -5.515 6.139 1.00 91.69 88 HIS A CA 1
ATOM 682 C C . HIS A 1 88 ? 8.154 -4.925 7.164 1.00 91.69 88 HIS A C 1
ATOM 684 O O . HIS A 1 88 ? 7.845 -4.841 8.352 1.00 91.69 88 HIS A O 1
ATOM 690 N N . THR A 1 89 ? 9.355 -4.569 6.710 1.00 90.50 89 THR A N 1
ATOM 691 C CA . THR A 1 89 ? 10.414 -3.983 7.547 1.00 90.50 89 THR A CA 1
ATOM 692 C C . THR A 1 89 ? 10.404 -2.458 7.496 1.00 90.50 89 THR A C 1
ATOM 694 O O . THR A 1 89 ? 10.649 -1.807 8.512 1.00 90.50 89 THR A O 1
ATOM 697 N N . ASN A 1 90 ? 10.076 -1.868 6.344 1.00 91.25 90 ASN A N 1
ATOM 698 C CA . ASN A 1 90 ? 9.949 -0.433 6.160 1.00 91.25 90 ASN A CA 1
ATOM 699 C C . ASN A 1 90 ? 8.517 -0.051 5.763 1.00 91.25 90 ASN A C 1
ATOM 701 O O . ASN A 1 90 ? 8.043 -0.332 4.662 1.00 91.25 90 ASN A O 1
ATOM 705 N N . GLY A 1 91 ? 7.862 0.709 6.646 1.00 83.69 91 GLY A N 1
ATOM 706 C CA . GLY A 1 91 ? 6.480 1.178 6.491 1.00 83.69 91 GLY A CA 1
ATOM 707 C C . GLY A 1 91 ? 6.160 1.902 5.175 1.00 83.69 91 GLY A C 1
ATOM 708 O O . GLY A 1 91 ? 4.993 1.982 4.798 1.00 83.69 91 GLY A O 1
ATOM 709 N N . LEU A 1 92 ? 7.171 2.440 4.484 1.00 86.88 92 LEU A N 1
ATOM 710 C CA . LEU A 1 92 ? 7.002 3.235 3.271 1.00 86.88 92 LEU A CA 1
ATOM 711 C C . LEU A 1 92 ? 7.690 2.618 2.047 1.00 86.88 92 LEU A C 1
ATOM 713 O O . LEU A 1 92 ? 7.073 2.533 0.990 1.00 86.88 92 LEU A O 1
ATOM 717 N N . LEU A 1 93 ? 8.946 2.183 2.155 1.00 91.38 93 LEU A N 1
ATOM 718 C CA . LEU A 1 93 ? 9.694 1.669 1.002 1.00 91.38 93 LEU A CA 1
ATOM 719 C C . LEU A 1 93 ? 9.158 0.323 0.504 1.00 91.38 93 LEU A C 1
ATOM 721 O O . LEU A 1 93 ? 9.119 0.109 -0.709 1.00 91.38 93 LEU A O 1
ATOM 725 N N . ASP A 1 94 ? 8.676 -0.538 1.401 1.00 91.56 94 ASP A N 1
ATOM 726 C CA . ASP A 1 94 ? 8.137 -1.847 1.024 1.00 91.56 94 ASP A CA 1
ATOM 727 C C . ASP A 1 94 ? 6.912 -1.705 0.107 1.00 91.56 94 ASP A C 1
ATOM 729 O O . ASP A 1 94 ? 6.964 -2.195 -1.026 1.00 91.56 94 ASP A O 1
ATOM 733 N N . PRO A 1 95 ? 5.838 -0.974 0.485 1.00 90.44 95 PRO A N 1
ATOM 734 C CA . PRO A 1 95 ? 4.698 -0.806 -0.409 1.00 90.44 95 PRO A CA 1
ATOM 735 C C . PRO A 1 95 ? 5.074 -0.055 -1.689 1.00 90.44 95 PRO A C 1
ATOM 737 O O . PRO A 1 95 ? 4.568 -0.398 -2.752 1.00 90.44 95 PRO A O 1
ATOM 740 N N . ILE A 1 96 ? 5.987 0.922 -1.637 1.00 92.38 96 ILE A N 1
ATOM 741 C CA . ILE A 1 96 ? 6.421 1.655 -2.836 1.00 92.38 96 ILE A CA 1
ATOM 742 C C . ILE A 1 96 ? 7.109 0.724 -3.841 1.00 92.38 96 ILE A C 1
ATOM 744 O O . ILE A 1 96 ? 6.803 0.783 -5.035 1.00 92.38 96 ILE A O 1
ATOM 748 N N . SER A 1 97 ? 8.027 -0.127 -3.376 1.00 92.81 97 SER A N 1
ATOM 749 C CA . SER A 1 97 ? 8.762 -1.058 -4.237 1.00 92.81 97 SER A CA 1
ATOM 750 C C . SER A 1 97 ? 7.824 -2.056 -4.920 1.00 92.81 97 SER A C 1
ATOM 752 O O . SER A 1 97 ? 7.949 -2.286 -6.121 1.00 92.81 97 SER A O 1
ATOM 754 N N . ILE A 1 98 ? 6.811 -2.553 -4.210 1.00 92.62 98 ILE A N 1
ATOM 755 C CA . ILE A 1 98 ? 5.775 -3.418 -4.783 1.00 92.62 98 ILE A CA 1
ATOM 756 C C . ILE A 1 98 ? 4.915 -2.634 -5.782 1.00 92.62 98 ILE A C 1
ATOM 758 O O . ILE A 1 98 ? 4.753 -3.047 -6.929 1.00 92.62 98 ILE A O 1
ATOM 762 N N . MET A 1 99 ? 4.398 -1.469 -5.381 1.00 91.69 99 MET A N 1
ATOM 763 C CA . MET A 1 99 ? 3.494 -0.663 -6.203 1.00 91.69 99 MET A CA 1
ATOM 764 C C . MET A 1 99 ? 4.109 -0.271 -7.544 1.00 91.69 99 MET A C 1
ATOM 766 O O . MET A 1 99 ? 3.453 -0.378 -8.575 1.00 91.69 99 MET A O 1
ATOM 770 N N . VAL A 1 100 ? 5.356 0.199 -7.550 1.00 92.50 100 VAL A N 1
ATOM 771 C CA . VAL A 1 100 ? 5.993 0.726 -8.763 1.00 92.50 100 VAL A CA 1
ATOM 772 C C . VAL A 1 100 ? 6.321 -0.370 -9.783 1.00 92.50 100 VAL A C 1
ATOM 774 O O . VAL A 1 100 ? 6.295 -0.085 -10.986 1.00 92.50 100 VAL A O 1
ATOM 777 N N . ASN A 1 101 ? 6.608 -1.588 -9.319 1.00 92.06 101 ASN A N 1
ATOM 778 C CA . ASN A 1 101 ? 7.069 -2.697 -10.160 1.00 92.06 101 ASN A CA 1
ATOM 779 C C . ASN A 1 101 ? 5.965 -3.690 -10.543 1.00 92.06 101 ASN A C 1
ATOM 781 O O . ASN A 1 101 ? 6.143 -4.472 -11.473 1.00 92.06 101 ASN A O 1
ATOM 785 N N . HIS A 1 102 ? 4.816 -3.652 -9.873 1.00 91.94 102 HIS A N 1
ATOM 786 C CA . HIS A 1 102 ? 3.682 -4.487 -10.244 1.00 91.94 102 HIS A CA 1
ATOM 787 C C . HIS A 1 102 ? 3.055 -4.023 -11.579 1.00 91.94 102 HIS A C 1
ATOM 789 O O . HIS A 1 102 ? 2.886 -2.817 -11.797 1.00 91.94 102 HIS A O 1
ATOM 795 N N . PRO A 1 103 ? 2.654 -4.949 -12.475 1.00 89.12 103 PRO A N 1
ATOM 796 C CA . PRO A 1 103 ? 2.117 -4.606 -13.797 1.00 89.12 103 PRO A CA 1
ATOM 797 C C . PRO A 1 103 ? 0.745 -3.918 -13.743 1.00 89.12 103 PRO A C 1
ATOM 799 O O . PRO A 1 103 ? 0.364 -3.209 -14.673 1.00 89.12 103 PRO A O 1
ATOM 802 N N . LYS A 1 104 ? -0.009 -4.112 -12.656 1.00 88.69 104 LYS A N 1
ATOM 803 C CA . LYS A 1 104 ? -1.325 -3.495 -12.418 1.00 88.69 104 LYS A CA 1
ATOM 804 C C . LYS A 1 104 ? -1.273 -2.503 -11.260 1.00 88.69 104 LYS A C 1
ATOM 806 O O . LYS A 1 104 ? -0.420 -2.613 -10.382 1.00 88.69 104 LYS A O 1
ATOM 811 N N . LYS A 1 105 ? -2.208 -1.552 -11.243 1.00 87.75 105 LYS A N 1
ATOM 812 C CA . LYS A 1 105 ? -2.328 -0.536 -10.190 1.00 87.75 105 LYS A CA 1
ATOM 813 C C . LYS A 1 105 ? -3.117 -1.077 -8.999 1.00 87.75 105 LYS A C 1
ATOM 815 O O . LYS A 1 105 ? -4.135 -1.733 -9.177 1.00 87.75 105 LYS A O 1
ATOM 820 N N . PHE A 1 106 ? -2.647 -0.781 -7.791 1.00 81.81 106 PHE A N 1
ATOM 821 C CA . PHE A 1 106 ? -3.229 -1.309 -6.557 1.00 81.81 106 PHE A CA 1
ATOM 822 C C . PHE A 1 106 ? -4.443 -0.532 -6.056 1.00 81.81 106 PHE A C 1
ATOM 824 O O . PHE A 1 106 ? -4.429 0.698 -6.014 1.00 81.81 106 PHE A O 1
ATOM 831 N N . VAL A 1 107 ? -5.418 -1.285 -5.548 1.00 81.25 107 VAL A N 1
ATOM 832 C CA . VAL A 1 107 ? -6.303 -0.841 -4.468 1.00 81.25 107 VAL A CA 1
ATOM 833 C C . VAL A 1 107 ? -5.572 -1.110 -3.156 1.00 81.25 107 VAL A C 1
ATOM 835 O O . VAL A 1 107 ? -5.136 -2.232 -2.907 1.00 81.25 107 VAL A O 1
ATOM 838 N N . ILE A 1 108 ? -5.406 -0.083 -2.326 1.00 80.94 108 ILE A N 1
ATOM 839 C CA . ILE A 1 108 ? -4.652 -0.198 -1.073 1.00 80.94 108 ILE A CA 1
ATOM 840 C C . ILE A 1 108 ? -5.634 -0.304 0.085 1.00 80.94 108 ILE A C 1
ATOM 842 O O . ILE A 1 108 ? -6.426 0.608 0.311 1.00 80.94 108 ILE A O 1
ATOM 846 N N . GLY A 1 109 ? -5.559 -1.394 0.843 1.00 81.88 109 GLY A N 1
ATOM 847 C CA . GLY A 1 109 ? -6.186 -1.474 2.157 1.00 81.88 109 GLY A CA 1
ATOM 848 C C . GLY A 1 109 ? -5.281 -0.821 3.194 1.00 81.88 109 GLY A C 1
ATOM 849 O O . GLY A 1 109 ? -4.092 -1.127 3.260 1.00 81.88 109 GLY A O 1
ATOM 850 N N . GLY A 1 110 ? -5.814 0.072 4.020 1.00 76.88 110 GLY A N 1
ATOM 851 C CA . GLY A 1 110 ? -5.030 0.628 5.118 1.00 76.88 110 GLY A CA 1
ATOM 852 C C . GLY A 1 110 ? -5.896 1.115 6.263 1.00 76.88 110 GLY A C 1
ATOM 853 O O . GLY A 1 110 ? -7.113 1.238 6.137 1.00 76.88 110 GLY A O 1
ATOM 854 N N . ARG A 1 111 ? -5.253 1.380 7.401 1.00 76.38 111 ARG A N 1
ATOM 855 C CA . ARG A 1 111 ? -5.959 1.775 8.621 1.00 76.38 111 ARG A CA 1
ATOM 856 C C . ARG A 1 111 ? -6.825 3.008 8.385 1.00 76.38 111 ARG A C 1
ATOM 858 O O . ARG A 1 111 ? -6.394 3.976 7.750 1.00 76.38 111 ARG A O 1
ATOM 865 N N . HIS A 1 112 ? -8.021 2.981 8.958 1.00 74.44 112 HIS A N 1
ATOM 866 C CA . HIS A 1 112 ? -9.007 4.044 8.813 1.00 74.44 112 HIS A CA 1
ATOM 867 C C . HIS A 1 112 ? -8.451 5.428 9.222 1.00 74.44 112 HIS A C 1
ATOM 869 O O . HIS A 1 112 ? -8.765 6.442 8.598 1.00 74.44 112 HIS A O 1
ATOM 875 N N . ASP A 1 113 ? -7.563 5.493 10.221 1.00 67.00 113 ASP A N 1
ATOM 876 C CA . ASP A 1 113 ? -6.992 6.748 10.712 1.00 67.00 113 ASP A CA 1
ATOM 877 C C . ASP A 1 113 ? -6.064 7.423 9.687 1.00 67.00 113 ASP A C 1
ATOM 879 O O . ASP A 1 113 ? -6.070 8.652 9.565 1.00 67.00 113 ASP A O 1
ATOM 883 N N . LEU A 1 114 ? -5.353 6.641 8.868 1.00 70.31 114 LEU A N 1
ATOM 884 C CA . LEU A 1 114 ? -4.521 7.157 7.776 1.00 70.31 114 LEU A CA 1
ATOM 885 C C . LEU A 1 114 ? -5.369 7.847 6.700 1.00 70.31 114 LEU A C 1
ATOM 887 O O . LEU A 1 114 ? -4.982 8.904 6.196 1.00 70.31 114 LEU A O 1
ATOM 891 N N . ALA A 1 115 ? -6.563 7.316 6.421 1.00 66.31 115 ALA A N 1
ATOM 892 C CA . ALA A 1 115 ? -7.497 7.891 5.452 1.00 66.31 115 ALA A CA 1
ATOM 893 C C . ALA A 1 115 ? -8.125 9.221 5.916 1.00 66.31 115 ALA A C 1
ATOM 895 O O . ALA A 1 115 ? -8.683 9.966 5.106 1.00 66.31 115 ALA A O 1
ATOM 896 N N . THR A 1 116 ? -8.033 9.558 7.207 1.00 66.62 116 THR A N 1
ATOM 897 C CA . THR A 1 116 ? -8.678 10.760 7.771 1.00 66.62 116 THR A CA 1
ATOM 898 C C . THR A 1 116 ? -7.725 11.931 8.026 1.00 66.62 116 THR A C 1
ATOM 900 O O . THR A 1 116 ? -8.191 13.030 8.351 1.00 66.62 116 THR A O 1
ATOM 903 N N . ARG A 1 117 ? -6.409 11.738 7.850 1.00 76.31 117 ARG A N 1
ATOM 904 C CA . ARG A 1 117 ? -5.394 12.800 7.984 1.00 76.31 117 ARG A CA 1
ATOM 905 C C . ARG A 1 117 ? -5.438 13.771 6.787 1.00 76.31 117 ARG A C 1
ATOM 907 O O . ARG A 1 117 ? -5.793 13.343 5.695 1.00 76.31 117 ARG A O 1
ATOM 914 N N . PRO A 1 118 ? -5.067 15.059 6.930 1.00 72.75 118 PRO A N 1
ATOM 915 C CA . PRO A 1 118 ? -5.254 16.057 5.865 1.00 72.75 118 PRO A CA 1
ATOM 916 C C . PRO A 1 118 ? -4.547 15.716 4.543 1.00 72.75 118 PRO A C 1
ATOM 918 O O . PRO A 1 118 ? -5.190 15.678 3.496 1.00 72.75 118 PRO A O 1
ATOM 921 N N . LEU A 1 119 ? -3.248 15.401 4.597 1.00 78.50 119 LEU A N 1
ATOM 922 C CA . LEU A 1 119 ? -2.455 15.060 3.410 1.00 78.50 119 LEU A CA 1
ATOM 923 C C . LEU A 1 119 ? -2.682 13.611 2.969 1.00 78.50 119 LEU A C 1
ATOM 925 O O . LEU A 1 119 ? -3.017 13.356 1.815 1.00 78.50 119 LEU A O 1
ATOM 929 N N . LEU A 1 120 ? -2.560 12.658 3.895 1.00 77.25 120 LEU A N 1
ATOM 930 C CA . LEU A 1 120 ? -2.724 11.235 3.576 1.00 77.25 120 LEU A CA 1
ATOM 931 C C . LEU A 1 120 ? -4.150 10.905 3.136 1.00 77.25 120 LEU A C 1
ATOM 933 O O . LEU A 1 120 ? -4.332 10.141 2.202 1.00 77.25 120 LEU A O 1
ATOM 937 N N . GLY A 1 121 ? -5.159 11.539 3.729 1.00 76.81 121 GLY A N 1
ATOM 938 C CA . GLY A 1 121 ? -6.555 11.365 3.351 1.00 76.81 121 GLY A CA 1
ATOM 939 C C . GLY A 1 121 ? -6.888 11.933 1.974 1.00 76.81 121 GLY A C 1
ATOM 940 O O . GLY A 1 121 ? -7.730 11.373 1.274 1.00 76.81 121 GLY A O 1
ATOM 941 N N . PHE A 1 122 ? -6.234 13.024 1.550 1.00 82.50 122 PHE A N 1
ATOM 942 C CA . PHE A 1 122 ? -6.355 13.509 0.171 1.00 82.50 122 PHE A CA 1
ATOM 943 C C . PHE A 1 122 ? -5.898 12.434 -0.821 1.00 82.50 122 PHE A C 1
ATOM 945 O O . PHE A 1 122 ? -6.656 12.072 -1.723 1.00 82.50 122 PHE A O 1
ATOM 952 N N . TRP A 1 123 ? -4.707 11.871 -0.604 1.00 82.62 123 TRP A N 1
ATOM 953 C CA . TRP A 1 123 ? -4.160 10.813 -1.453 1.00 82.62 123 TRP A CA 1
ATOM 954 C C . TRP A 1 123 ? -4.955 9.511 -1.362 1.00 82.62 123 TRP A C 1
ATOM 956 O O . TRP A 1 123 ? -5.275 8.936 -2.397 1.00 82.62 123 TRP A O 1
ATOM 966 N N . ALA A 1 124 ? -5.362 9.101 -0.160 1.00 80.31 124 ALA A N 1
ATOM 967 C CA . ALA A 1 124 ? -6.194 7.926 0.080 1.00 80.31 124 ALA A CA 1
ATOM 968 C C . ALA A 1 124 ? -7.465 7.951 -0.780 1.00 80.31 124 ALA A C 1
ATOM 970 O O . ALA A 1 124 ? -7.760 6.987 -1.480 1.00 80.31 124 ALA A O 1
ATOM 971 N N . ARG A 1 125 ? -8.171 9.090 -0.817 1.00 77.38 125 ARG A N 1
ATOM 972 C CA . ARG A 1 125 ? -9.367 9.254 -1.657 1.00 77.38 125 ARG A CA 1
ATOM 973 C C . ARG A 1 125 ? -9.051 9.213 -3.151 1.00 77.38 125 ARG A C 1
ATOM 975 O O . ARG A 1 125 ? -9.830 8.672 -3.926 1.00 77.38 125 ARG A O 1
ATOM 982 N N . LYS A 1 126 ? -7.931 9.797 -3.584 1.00 82.50 126 LYS A N 1
ATOM 983 C CA . LYS A 1 126 ? -7.558 9.834 -5.009 1.00 82.50 126 LYS A CA 1
ATOM 984 C C . LYS A 1 126 ? -7.043 8.498 -5.541 1.00 82.50 126 LYS A C 1
ATOM 986 O O . LYS A 1 126 ? -7.206 8.247 -6.732 1.00 82.50 126 LYS A O 1
ATOM 991 N N . LEU A 1 127 ? -6.475 7.664 -4.672 1.00 82.38 127 LEU A N 1
ATOM 992 C CA . LEU A 1 127 ? -5.936 6.335 -4.977 1.00 82.38 127 LEU A CA 1
ATOM 993 C C . LEU A 1 127 ? -6.909 5.195 -4.637 1.00 82.38 127 LEU A C 1
ATOM 995 O O . LEU A 1 127 ? -6.506 4.036 -4.645 1.00 82.38 127 LEU A O 1
ATOM 999 N N . ALA A 1 128 ? -8.169 5.520 -4.325 1.00 77.06 128 ALA A N 1
ATOM 1000 C CA . ALA A 1 128 ? -9.204 4.559 -3.940 1.00 77.06 128 ALA A CA 1
ATOM 1001 C C . ALA A 1 128 ? -8.791 3.610 -2.798 1.00 77.06 128 ALA A C 1
ATOM 1003 O O . ALA A 1 128 ? -9.141 2.427 -2.783 1.00 77.06 128 ALA A O 1
ATOM 1004 N N . MET A 1 129 ? -8.048 4.136 -1.821 1.00 81.56 129 MET A N 1
ATOM 1005 C CA . MET A 1 129 ? -7.683 3.403 -0.613 1.00 81.56 129 MET A CA 1
ATOM 1006 C C . MET A 1 129 ? -8.948 2.979 0.137 1.00 81.56 129 MET A C 1
ATOM 1008 O O . MET A 1 129 ? -9.799 3.814 0.448 1.00 81.56 129 MET A O 1
ATOM 1012 N N . GLN A 1 130 ? -9.035 1.692 0.463 1.00 82.62 130 GLN A N 1
ATOM 1013 C CA . GLN A 1 130 ? -10.129 1.140 1.247 1.00 82.62 130 GLN A CA 1
ATOM 1014 C C . GLN A 1 130 ? -9.778 1.213 2.738 1.00 82.62 130 GLN A C 1
ATOM 1016 O O . GLN A 1 130 ? -8.734 0.685 3.148 1.00 82.62 130 GLN A O 1
ATOM 1021 N N . PRO A 1 131 ? -10.600 1.886 3.562 1.00 80.44 131 PRO A N 1
ATOM 1022 C CA . PRO A 1 131 ? -10.371 1.925 4.994 1.00 80.44 131 PRO A CA 1
ATOM 1023 C C . PRO A 1 131 ? -10.661 0.551 5.600 1.00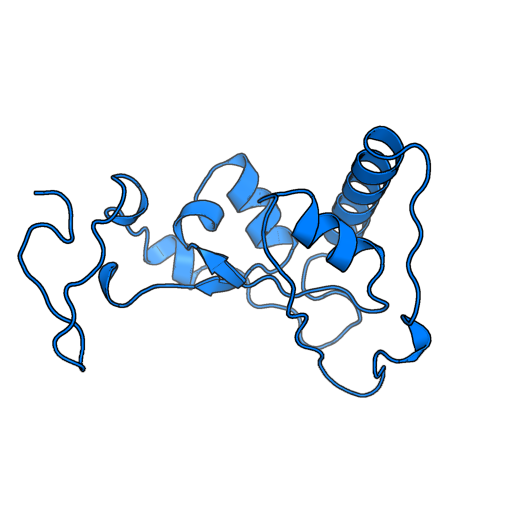 80.44 131 PRO A C 1
ATOM 1025 O O . PRO A 1 131 ? -11.759 0.018 5.467 1.00 80.44 131 PRO A O 1
ATOM 1028 N N . VAL A 1 132 ? -9.677 -0.007 6.297 1.00 80.44 132 VAL A N 1
ATOM 1029 C CA . VAL A 1 132 ? -9.842 -1.225 7.091 1.00 80.44 132 VAL A CA 1
ATOM 1030 C C . VAL A 1 132 ? -10.097 -0.814 8.535 1.00 80.44 132 VAL A C 1
ATOM 1032 O O . VAL A 1 132 ? -9.295 -0.083 9.127 1.00 80.44 132 VAL A O 1
ATOM 1035 N N . VAL A 1 133 ? -11.223 -1.279 9.070 1.00 77.12 133 VAL A N 1
ATOM 1036 C CA . VAL A 1 133 ? -11.647 -1.074 10.457 1.00 77.12 133 VAL A CA 1
ATOM 1037 C C . VAL A 1 133 ? -11.418 -2.367 11.231 1.00 77.12 133 VAL A C 1
ATOM 1039 O O . VAL A 1 133 ? -11.760 -3.448 10.751 1.00 77.12 133 VAL A O 1
ATOM 1042 N N . ARG A 1 134 ? -10.807 -2.271 12.411 1.00 70.06 134 ARG A N 1
ATOM 1043 C CA . ARG A 1 134 ? -10.592 -3.419 13.303 1.00 70.06 134 ARG A CA 1
ATOM 1044 C C . ARG A 1 134 ? -11.745 -3.543 14.291 1.00 70.06 134 ARG A C 1
ATOM 1046 O O . ARG A 1 134 ? -12.317 -2.538 14.688 1.00 70.06 134 ARG A O 1
ATOM 1053 N N . LYS A 1 135 ? -12.010 -4.764 14.765 1.00 68.06 135 LYS A N 1
ATOM 1054 C CA . LYS A 1 135 ? -13.024 -5.026 15.801 1.00 68.06 135 LYS A CA 1
ATOM 1055 C C . LYS A 1 135 ? -12.814 -4.184 17.065 1.00 68.06 135 LYS A C 1
ATOM 1057 O O . LYS A 1 135 ? -13.780 -3.714 17.630 1.00 68.06 135 LYS A O 1
ATOM 1062 N N . ALA A 1 136 ? -11.560 -3.929 17.444 1.00 63.91 136 ALA A N 1
ATOM 1063 C CA . ALA A 1 136 ? -11.221 -3.066 18.579 1.00 63.91 136 ALA A CA 1
ATOM 1064 C C . ALA A 1 136 ? -11.623 -1.590 18.409 1.00 63.91 136 ALA A C 1
ATOM 1066 O O . ALA A 1 136 ? -11.601 -0.842 19.378 1.00 63.91 136 ALA A O 1
ATOM 1067 N N . GLU A 1 137 ? -11.906 -1.152 17.181 1.00 58.59 137 GLU A N 1
ATOM 1068 C CA . GLU A 1 137 ? -12.244 0.236 16.850 1.00 58.59 137 GLU A CA 1
ATOM 1069 C C . GLU A 1 137 ? -13.768 0.462 16.772 1.00 58.59 137 GLU A C 1
ATOM 1071 O O . GLU A 1 137 ? -14.185 1.615 16.662 1.00 58.59 137 GLU A O 1
ATOM 1076 N N . LEU A 1 138 ? -14.569 -0.612 16.805 1.00 60.56 138 LEU A N 1
ATOM 1077 C CA . LEU A 1 138 ? -16.039 -0.609 16.807 1.00 60.56 138 LEU A CA 1
ATOM 1078 C C . LEU A 1 138 ? -16.576 -0.656 18.240 1.00 60.56 138 LEU A C 1
ATOM 1080 O O . LEU A 1 138 ? -17.591 0.032 18.481 1.00 60.56 138 LEU A O 1
#

Secondary structure (DSSP, 8-state):
--TTSS--B-TTSPBPPPPPTTTSS--HHHHHTSPPPPSSSS-SS-HHHHHHHHHHHHHHHHHH-S------GGGS-SSS--------SSTTHHHHHHHHHSSSPPPPEEEHHHHHSHHHHHHHHHTTPEEE--GGG-

Foldseek 3Di:
DFQQVPQDADPVRHGDDGDDPLLLDFPPVVQVVQDAFDPPDQARFAPVLLVVVLVVLVVVCVVVDVDDDDPDLVVDDPPDDDDDDDDPPDPPNVVSSCQNSHPGHDAAEDASSLCPDDVSVVSCSRRNHRHDRDPSSD